Protein AF-A0A421JZJ2-F1 (afdb_monomer_lite)

Foldseek 3Di:
DDWDAAQFKIAQFDDDPNHTPDDPADVVNCVVVVRIGRDHDHPDDVCNVDVDDPPPDDD

Secondary structure (DSSP, 8-state):
-EEEE-SS-EEEE-EETTEES--S--HHHHHHTTSEES--TTT--HHHH-SS-------

Sequence (59 aa):
MLIDLGSAATDLIPSVDKQVLLEEVSDHHRLVEQTLVNTGIVHTPQTAIAKKSHLQGSG

Radius of gyration: 15.6 Å; chains: 1; bounding box: 46×27×32 Å

Structure (mmCIF, N/CA/C/O backbone):
data_AF-A0A421JZJ2-F1
#
_entry.id   AF-A0A421JZJ2-F1
#
loop_
_atom_site.group_PDB
_atom_site.id
_atom_site.type_symbol
_atom_site.label_atom_id
_atom_site.label_alt_id
_atom_site.label_comp_id
_atom_site.label_asym_id
_atom_site.label_entity_id
_atom_site.label_seq_id
_atom_site.pdbx_PDB_ins_code
_atom_site.Cartn_x
_atom_site.Cartn_y
_atom_site.Cartn_z
_atom_site.occupancy
_atom_site.B_iso_or_equiv
_atom_site.auth_seq_id
_atom_site.auth_comp_id
_atom_site.auth_asym_id
_atom_site.auth_atom_id
_atom_site.pdbx_PDB_model_num
ATOM 1 N N . MET A 1 1 ? -9.932 -7.580 7.077 1.00 88.56 1 MET A N 1
ATOM 2 C CA . MET A 1 1 ? -8.891 -6.795 6.389 1.00 88.56 1 MET A CA 1
ATOM 3 C C . MET A 1 1 ? -9.189 -6.824 4.906 1.00 88.56 1 MET A C 1
ATOM 5 O O . MET A 1 1 ? -9.323 -7.914 4.358 1.00 88.56 1 MET A O 1
ATOM 9 N N . LEU A 1 2 ? -9.345 -5.651 4.302 1.00 93.44 2 LEU A N 1
ATOM 10 C CA . LEU A 1 2 ? -9.485 -5.464 2.8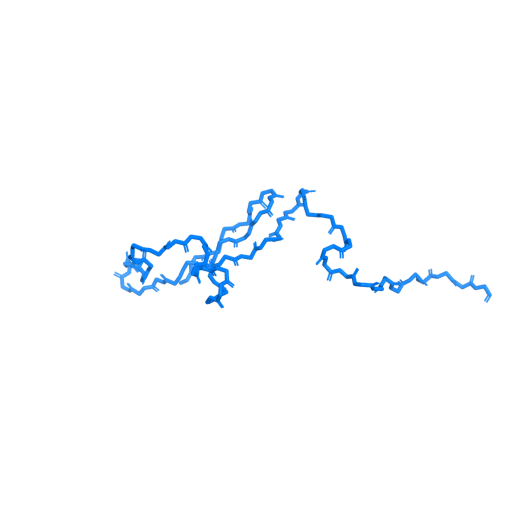61 1.00 93.44 2 LEU A CA 1
ATOM 11 C C . LEU A 1 2 ? -8.133 -5.034 2.283 1.00 93.44 2 LEU A C 1
ATOM 13 O O . LEU A 1 2 ? -7.393 -4.296 2.931 1.00 93.44 2 LEU A O 1
ATOM 17 N N . ILE A 1 3 ? -7.823 -5.528 1.087 1.00 96.38 3 ILE A N 1
ATOM 18 C CA . ILE A 1 3 ? -6.615 -5.185 0.337 1.00 96.38 3 ILE A CA 1
ATOM 19 C C . ILE A 1 3 ? -7.070 -4.711 -1.038 1.00 96.38 3 ILE A C 1
ATOM 21 O O . ILE A 1 3 ? -7.682 -5.494 -1.768 1.00 96.38 3 ILE A O 1
ATOM 25 N N . ASP A 1 4 ? -6.783 -3.455 -1.367 1.00 96.12 4 ASP A N 1
ATOM 26 C CA . ASP A 1 4 ? -7.026 -2.893 -2.695 1.00 96.12 4 ASP A CA 1
ATOM 27 C C . ASP A 1 4 ? -5.691 -2.602 -3.382 1.00 96.12 4 ASP A C 1
ATOM 29 O O . ASP A 1 4 ? -4.811 -1.957 -2.813 1.00 96.12 4 ASP A O 1
ATOM 33 N N . LEU A 1 5 ? -5.529 -3.130 -4.593 1.00 97.56 5 LE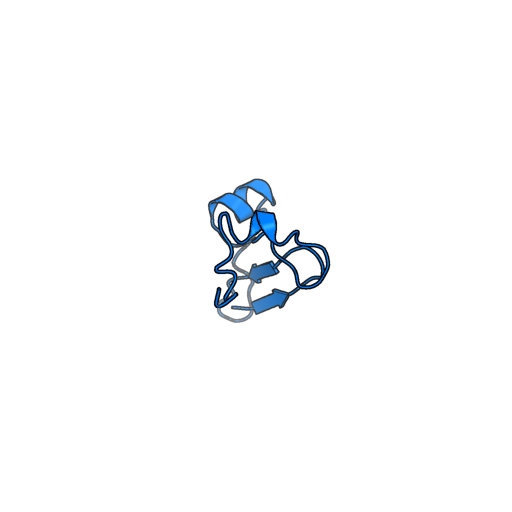U A N 1
ATOM 34 C CA . LEU A 1 5 ? -4.316 -3.004 -5.393 1.00 97.56 5 LEU A CA 1
ATOM 35 C C . LEU A 1 5 ? -4.604 -2.073 -6.566 1.00 97.56 5 LEU A C 1
ATOM 37 O O . LEU A 1 5 ? -5.055 -2.496 -7.634 1.00 97.56 5 LEU A O 1
ATOM 41 N N . GLY A 1 6 ? -4.305 -0.796 -6.369 1.00 97.44 6 GLY A N 1
ATOM 42 C CA . GLY A 1 6 ? -4.416 0.220 -7.397 1.00 97.44 6 GLY A CA 1
ATOM 43 C C . GLY A 1 6 ? -3.247 0.204 -8.381 1.00 97.44 6 GLY A C 1
ATOM 44 O O . GLY A 1 6 ? -2.229 -0.479 -8.231 1.00 97.44 6 GLY A O 1
ATOM 45 N N . SER A 1 7 ? -3.364 1.039 -9.413 1.00 97.81 7 SER A N 1
ATOM 46 C CA . SER A 1 7 ? -2.302 1.182 -10.414 1.00 97.81 7 SER A CA 1
ATOM 47 C C . SER A 1 7 ? -1.005 1.761 -9.835 1.00 97.81 7 SER A C 1
ATOM 49 O O . SER A 1 7 ? 0.066 1.439 -10.343 1.00 97.81 7 SER A O 1
ATOM 51 N N . ALA A 1 8 ? -1.083 2.581 -8.783 1.00 97.00 8 ALA A N 1
ATOM 52 C CA . ALA A 1 8 ? 0.054 3.310 -8.209 1.00 97.00 8 ALA A CA 1
ATOM 53 C C . ALA A 1 8 ? 0.301 3.038 -6.713 1.00 97.00 8 ALA A C 1
ATOM 55 O O . ALA A 1 8 ? 1.413 3.255 -6.234 1.00 97.00 8 ALA A O 1
ATOM 56 N N . ALA A 1 9 ? -0.711 2.565 -5.987 1.00 97.38 9 ALA A N 1
ATOM 57 C CA . ALA A 1 9 ? -0.654 2.347 -4.549 1.00 97.38 9 ALA A CA 1
ATOM 58 C C . ALA A 1 9 ? -1.480 1.121 -4.150 1.00 97.38 9 ALA A C 1
ATOM 60 O O . ALA A 1 9 ? -2.323 0.655 -4.917 1.00 97.38 9 ALA A O 1
ATOM 61 N N . THR A 1 10 ? -1.215 0.626 -2.947 1.00 97.94 10 THR A N 1
ATOM 62 C CA . THR A 1 10 ? -1.917 -0.483 -2.310 1.00 97.94 10 THR A CA 1
ATOM 63 C C . THR A 1 10 ? -2.478 -0.011 -0.977 1.00 97.94 10 THR A C 1
ATOM 65 O O . THR A 1 10 ? -1.719 0.442 -0.113 1.00 97.94 10 THR A O 1
ATOM 68 N N . ASP A 1 11 ? -3.785 -0.154 -0.794 1.00 96.44 11 ASP A N 1
ATOM 69 C CA . ASP A 1 11 ? -4.479 0.171 0.447 1.00 96.44 11 ASP A CA 1
ATOM 70 C C . ASP A 1 11 ? -4.659 -1.092 1.297 1.00 96.44 11 ASP A C 1
ATOM 72 O O . ASP A 1 11 ? -5.187 -2.108 0.835 1.00 96.44 11 ASP A O 1
ATOM 76 N N . LEU A 1 12 ? -4.238 -1.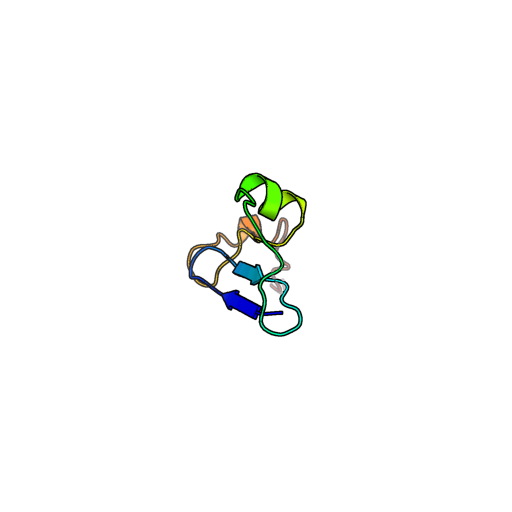024 2.562 1.00 96.06 12 LEU A N 1
ATOM 77 C CA . LEU A 1 12 ? -4.422 -2.090 3.546 1.00 96.06 12 LEU A CA 1
ATOM 78 C C . LEU A 1 12 ? -5.391 -1.593 4.616 1.00 96.06 12 LEU A C 1
ATOM 80 O O . LEU A 1 12 ? -5.018 -0.836 5.511 1.00 96.06 12 LEU A O 1
ATOM 84 N N . ILE A 1 13 ? -6.654 -2.004 4.508 1.00 93.88 13 ILE A N 1
ATOM 85 C CA . ILE A 1 13 ? -7.746 -1.472 5.327 1.00 93.88 13 ILE A CA 1
ATOM 86 C C . ILE A 1 13 ? -8.124 -2.504 6.402 1.00 93.88 13 ILE A C 1
ATOM 88 O O . ILE A 1 13 ? -8.798 -3.504 6.108 1.00 93.88 13 ILE A O 1
ATOM 92 N N . PRO A 1 14 ? -7.693 -2.315 7.663 1.00 91.56 14 PRO A N 1
ATOM 93 C CA . PRO A 1 14 ? -8.131 -3.154 8.762 1.00 91.56 14 PRO A CA 1
ATOM 94 C C . PRO A 1 14 ? -9.631 -2.967 8.996 1.00 91.56 14 PRO A C 1
ATOM 96 O O . PRO A 1 14 ? -10.172 -1.861 8.962 1.00 91.56 14 PRO A O 1
ATOM 99 N N . SER A 1 15 ? -10.307 -4.087 9.228 1.00 92.31 15 SER A N 1
ATOM 100 C CA . SER A 1 15 ? -11.745 -4.120 9.448 1.00 92.31 15 SER A CA 1
ATOM 101 C C . SER A 1 15 ? -12.087 -5.179 10.489 1.00 92.31 15 SER A C 1
ATOM 103 O O . SER A 1 15 ? -11.617 -6.317 10.362 1.00 92.31 15 SER A O 1
ATOM 105 N N . VAL A 1 16 ? -12.939 -4.839 11.451 1.00 93.06 16 VAL A N 1
ATOM 106 C CA . VAL A 1 16 ? -13.500 -5.761 12.452 1.00 93.06 16 VAL A CA 1
ATOM 107 C C . VAL A 1 16 ? -15.013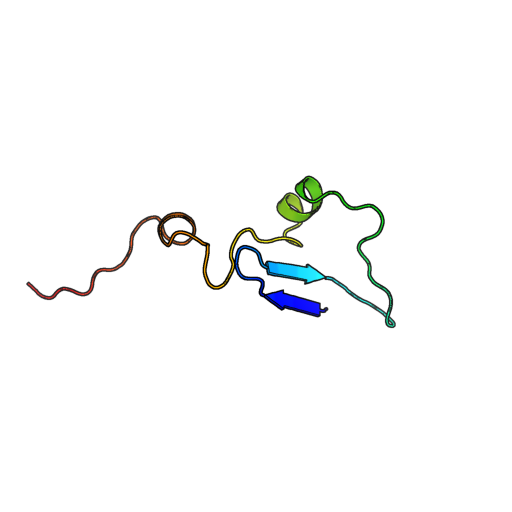 -5.585 12.474 1.00 93.06 16 VAL A C 1
ATOM 109 O O . VAL A 1 16 ? -15.493 -4.473 12.296 1.00 93.06 16 VAL A O 1
ATOM 112 N N . ASP A 1 17 ? -15.775 -6.671 12.601 1.00 92.88 17 ASP A N 1
ATOM 113 C CA . ASP A 1 17 ? -17.244 -6.621 12.694 1.00 92.88 17 ASP A CA 1
ATOM 114 C C . ASP A 1 17 ? -17.932 -5.751 11.623 1.00 92.88 17 ASP A C 1
ATOM 116 O O . ASP A 1 17 ? -18.916 -5.061 11.880 1.00 92.88 17 ASP A O 1
ATOM 120 N N . LYS A 1 18 ? -17.413 -5.812 10.385 1.00 88.50 18 LYS A N 1
ATOM 121 C CA . LYS A 1 18 ? -17.864 -5.024 9.216 1.00 88.50 18 LYS A CA 1
ATOM 122 C C . LYS A 1 18 ? -17.657 -3.506 9.338 1.00 88.50 18 LYS A C 1
ATOM 124 O O . LYS A 1 18 ? -18.184 -2.764 8.515 1.00 88.50 18 LYS A O 1
ATOM 129 N N . GLN A 1 19 ? -16.871 -3.054 10.308 1.00 90.38 19 GLN A N 1
ATOM 130 C CA . GLN A 1 19 ? -16.466 -1.663 10.483 1.00 90.38 19 GLN A CA 1
ATOM 131 C C . GLN A 1 19 ? -15.005 -1.486 10.077 1.00 90.38 19 GLN A C 1
ATOM 133 O O . GLN A 1 19 ? -14.171 -2.369 10.294 1.00 90.38 19 GLN A O 1
ATOM 138 N N . VAL A 1 20 ? -14.704 -0.348 9.457 1.00 91.69 20 VAL A N 1
ATOM 139 C CA . VAL A 1 20 ? -13.337 0.063 9.129 1.00 91.69 20 VAL A CA 1
ATOM 140 C C . VAL A 1 20 ? -12.709 0.669 10.380 1.00 91.69 20 VAL A C 1
ATOM 142 O O . VAL A 1 20 ? -13.341 1.470 11.053 1.00 91.69 20 VAL A O 1
ATOM 145 N N . LEU A 1 21 ? -11.471 0.282 10.689 1.00 86.94 21 LEU A N 1
ATOM 146 C CA . LEU A 1 21 ? -10.754 0.765 11.879 1.00 86.94 21 LEU A CA 1
ATOM 147 C C . LEU A 1 21 ? -9.925 2.039 11.627 1.00 86.94 21 LEU A C 1
ATOM 149 O O . LEU A 1 21 ? -9.257 2.530 12.530 1.00 86.94 21 LEU A O 1
ATOM 153 N N . LEU A 1 22 ? -9.945 2.553 10.396 1.00 77.75 22 LEU A N 1
ATOM 154 C CA . LEU A 1 22 ? -9.257 3.772 9.971 1.00 77.75 22 LEU A CA 1
ATOM 155 C C . LEU A 1 22 ? -10.242 4.952 9.972 1.00 77.75 22 LEU A C 1
ATOM 157 O O . LEU A 1 22 ? -10.804 5.281 8.930 1.00 77.75 22 LEU A O 1
ATOM 161 N N . GLU A 1 23 ? -10.465 5.580 11.125 1.00 74.81 23 GLU A N 1
ATOM 162 C CA . GLU A 1 23 ? -11.218 6.842 11.209 1.00 74.81 23 GLU A CA 1
ATOM 163 C C . GLU A 1 23 ? -10.255 8.044 11.199 1.00 74.81 23 GLU A C 1
ATOM 165 O O . GLU A 1 23 ? -9.288 8.068 11.956 1.00 74.81 23 GLU A O 1
ATOM 170 N N . GLU A 1 24 ? -10.513 9.037 10.334 1.00 64.75 24 GLU A N 1
ATOM 171 C CA . GLU A 1 24 ? -9.799 10.333 10.280 1.00 64.75 24 GLU A CA 1
ATOM 172 C C . GLU A 1 24 ? -8.265 10.246 10.083 1.00 64.75 24 GLU A C 1
ATOM 174 O O . GLU A 1 24 ? -7.492 11.085 10.552 1.00 64.75 24 GLU A O 1
ATOM 179 N N . VAL A 1 25 ? -7.795 9.225 9.360 1.00 84.00 25 VAL A N 1
ATOM 180 C CA . VAL A 1 25 ? -6.362 8.955 9.187 1.00 84.00 25 VAL A CA 1
ATOM 181 C C . VAL A 1 25 ? -5.829 9.560 7.885 1.00 84.00 25 VAL A C 1
ATOM 183 O O . VAL A 1 25 ? -6.189 9.124 6.794 1.00 84.00 25 VAL A O 1
ATOM 186 N N . SER A 1 26 ? -4.926 10.542 7.980 1.00 94.31 26 SER A N 1
ATOM 187 C CA . SER A 1 26 ? -4.253 11.112 6.798 1.00 94.31 26 SER A CA 1
ATOM 188 C C . SER A 1 26 ? -3.357 10.091 6.089 1.00 94.31 26 SER A C 1
ATOM 190 O O . SER A 1 26 ? -2.760 9.232 6.738 1.00 94.31 26 SER A O 1
ATOM 192 N N . ASP A 1 27 ? -3.155 10.238 4.777 1.00 94.75 27 ASP A N 1
ATOM 193 C CA . ASP A 1 27 ? -2.245 9.368 4.013 1.00 94.75 27 ASP A CA 1
ATOM 194 C C . ASP A 1 27 ? -0.821 9.347 4.579 1.00 94.75 27 ASP A C 1
ATOM 196 O O . ASP A 1 27 ? -0.166 8.308 4.569 1.00 94.75 27 ASP A O 1
ATOM 200 N N . HIS A 1 28 ? -0.349 10.465 5.143 1.00 95.19 28 HIS A N 1
ATOM 201 C CA . HIS A 1 28 ? 0.943 10.504 5.827 1.00 95.19 28 HIS A CA 1
ATOM 202 C C . HIS A 1 28 ? 0.994 9.517 6.997 1.00 95.19 28 HIS A C 1
ATOM 204 O O . HIS A 1 28 ? 1.931 8.728 7.101 1.00 95.19 28 HIS A O 1
ATOM 210 N N . HIS A 1 29 ? -0.030 9.528 7.849 1.00 93.62 29 HIS A N 1
ATOM 211 C CA . HIS A 1 29 ? -0.123 8.584 8.957 1.00 93.62 29 HIS A CA 1
ATOM 212 C C . HIS A 1 29 ? -0.281 7.147 8.447 1.00 93.62 29 HIS A C 1
ATOM 214 O O . HIS A 1 29 ? 0.371 6.241 8.955 1.00 93.62 29 HIS A O 1
ATOM 220 N N . ARG A 1 30 ? -1.063 6.930 7.384 1.00 94.75 30 ARG A N 1
ATOM 221 C CA . ARG A 1 30 ? -1.233 5.600 6.781 1.00 94.75 30 ARG A CA 1
ATOM 222 C C . ARG A 1 30 ? 0.064 5.030 6.203 1.00 94.75 30 ARG A C 1
ATOM 224 O O . ARG A 1 30 ? 0.271 3.823 6.273 1.00 94.75 30 ARG A O 1
ATOM 231 N N . LEU A 1 31 ? 0.947 5.875 5.670 1.00 95.25 31 LEU A N 1
ATOM 232 C CA . LEU A 1 31 ? 2.288 5.470 5.233 1.00 95.25 31 LEU A CA 1
ATOM 233 C C . LEU A 1 31 ? 3.175 5.064 6.417 1.00 95.25 31 LEU A C 1
ATOM 235 O O . LEU A 1 31 ? 3.908 4.082 6.311 1.00 95.25 31 LEU A O 1
ATOM 239 N N . VAL A 1 32 ? 3.106 5.798 7.534 1.00 94.62 32 VAL A N 1
ATOM 240 C CA . VAL A 1 32 ? 3.863 5.489 8.762 1.00 94.62 32 VAL A CA 1
ATOM 241 C C . VAL A 1 32 ? 3.391 4.168 9.375 1.00 94.62 32 VAL A C 1
ATOM 243 O O . VAL A 1 32 ? 4.216 3.305 9.663 1.00 94.62 32 VAL A O 1
ATOM 246 N N . GLU A 1 33 ? 2.077 3.975 9.484 1.00 93.19 33 GLU A N 1
ATOM 247 C CA . GLU A 1 33 ? 1.454 2.763 10.041 1.00 93.19 33 GLU A CA 1
ATOM 248 C C . GLU A 1 33 ? 1.345 1.606 9.034 1.00 93.19 33 GLU A C 1
ATOM 250 O O . GLU A 1 33 ? 0.750 0.570 9.324 1.00 93.19 33 GLU A O 1
ATOM 255 N N . GLN A 1 34 ? 1.892 1.774 7.827 1.00 93.81 34 GLN A N 1
ATOM 256 C CA . GLN A 1 34 ? 1.885 0.767 6.761 1.00 93.81 34 GLN A CA 1
ATOM 257 C C . GLN A 1 34 ? 0.477 0.286 6.354 1.00 93.81 34 GLN A C 1
ATOM 259 O O . GLN A 1 34 ? 0.310 -0.837 5.885 1.00 93.81 34 GLN A O 1
ATOM 264 N N . THR A 1 35 ? -0.537 1.145 6.484 1.00 95.06 35 THR A N 1
ATOM 265 C CA . THR A 1 35 ? -1.901 0.926 5.960 1.00 95.06 35 THR A CA 1
ATOM 266 C C . THR A 1 35 ? -2.114 1.543 4.568 1.00 95.06 35 THR A C 1
ATOM 268 O O . THR A 1 35 ? -3.177 1.401 3.953 1.00 95.06 35 THR A O 1
ATOM 271 N N . LEU A 1 36 ? -1.079 2.206 4.048 1.00 96.50 36 LEU A N 1
ATOM 272 C CA . LEU A 1 36 ? -0.908 2.626 2.662 1.00 96.50 36 LEU A CA 1
ATOM 273 C C . LEU A 1 36 ? 0.515 2.263 2.222 1.00 96.50 36 LEU A C 1
ATOM 275 O O . LEU A 1 36 ? 1.485 2.597 2.903 1.00 96.50 36 LEU A O 1
ATOM 279 N N . VAL A 1 37 ? 0.648 1.606 1.073 1.00 96.75 37 VAL A N 1
ATOM 280 C CA . VAL A 1 37 ? 1.942 1.302 0.453 1.00 96.75 37 VAL A CA 1
ATOM 281 C C . VAL A 1 37 ? 1.983 1.960 -0.921 1.00 96.75 37 VAL A C 1
ATOM 283 O O . VAL A 1 37 ? 1.132 1.692 -1.764 1.00 96.75 37 VAL A O 1
ATOM 286 N N . ASN A 1 38 ? 3.003 2.781 -1.187 1.00 95.75 38 ASN A N 1
ATOM 287 C CA . ASN A 1 38 ? 3.219 3.428 -2.492 1.00 95.75 38 ASN A CA 1
ATOM 288 C C . ASN A 1 38 ? 3.810 2.450 -3.519 1.00 95.75 38 ASN A C 1
ATOM 290 O O . ASN A 1 38 ? 4.882 2.653 -4.091 1.00 95.75 38 ASN A O 1
ATOM 294 N N . THR A 1 39 ? 3.129 1.327 -3.701 1.00 95.94 39 THR A N 1
ATOM 295 C CA . THR A 1 39 ? 3.401 0.333 -4.728 1.00 95.94 39 THR A CA 1
ATOM 296 C C . THR A 1 39 ? 2.071 -0.111 -5.307 1.00 95.94 39 THR A C 1
ATOM 298 O O . THR A 1 39 ? 1.177 -0.528 -4.578 1.00 95.94 39 THR A O 1
ATOM 301 N N . GLY A 1 40 ? 1.947 -0.004 -6.619 1.00 95.69 40 GLY A N 1
ATOM 302 C CA . GLY A 1 40 ? 0.810 -0.434 -7.403 1.00 95.69 40 GLY A CA 1
ATOM 303 C C . GLY A 1 40 ? 1.275 -1.177 -8.646 1.00 95.69 40 GLY A C 1
ATOM 304 O O . GLY A 1 40 ? 2.467 -1.278 -8.944 1.00 95.69 40 GLY A O 1
ATOM 305 N N . ILE A 1 41 ? 0.308 -1.727 -9.368 1.00 95.94 41 ILE A N 1
ATOM 306 C CA . ILE A 1 41 ? 0.580 -2.730 -10.403 1.00 95.94 41 ILE A CA 1
ATOM 307 C C . ILE A 1 41 ? 1.138 -2.161 -11.719 1.00 95.94 41 ILE A C 1
ATOM 309 O O . ILE A 1 41 ? 1.703 -2.920 -12.502 1.00 95.94 41 ILE A O 1
ATOM 313 N N . VAL A 1 42 ? 0.986 -0.857 -11.989 1.00 96.88 42 VAL A N 1
ATOM 314 C CA . VAL A 1 42 ? 1.389 -0.241 -13.273 1.00 96.88 42 VAL A CA 1
ATOM 315 C C . VAL A 1 42 ? 2.420 0.868 -13.087 1.00 96.88 42 VAL A C 1
ATOM 317 O O . VAL A 1 42 ? 3.448 0.885 -13.757 1.00 96.88 42 VAL A O 1
ATOM 320 N N . HIS A 1 43 ? 2.145 1.820 -12.201 1.00 97.25 43 HIS A N 1
ATOM 321 C CA . HIS A 1 43 ? 2.852 3.099 -12.148 1.00 97.25 43 HIS A CA 1
ATOM 322 C C . HIS A 1 43 ? 3.995 3.131 -11.131 1.00 97.25 43 HIS A C 1
ATOM 324 O O . HIS A 1 43 ? 4.570 4.192 -10.899 1.00 97.25 43 HIS A O 1
ATOM 330 N N . THR A 1 44 ? 4.350 1.996 -10.524 1.00 95.88 44 THR A N 1
ATOM 331 C CA . THR A 1 44 ? 5.480 1.929 -9.594 1.00 95.88 44 THR A CA 1
ATOM 332 C C . THR A 1 44 ? 6.782 1.656 -10.339 1.00 95.88 44 THR A C 1
ATOM 334 O O . THR A 1 44 ? 6.939 0.585 -10.932 1.00 95.88 44 THR A O 1
ATOM 337 N N . PRO A 1 45 ? 7.758 2.582 -10.294 1.00 93.38 45 PRO A N 1
ATOM 338 C CA . PRO A 1 45 ? 9.069 2.335 -10.871 1.00 93.38 45 PRO A CA 1
ATOM 339 C C . PRO A 1 45 ? 9.734 1.138 -10.187 1.00 93.38 45 PRO A C 1
ATOM 341 O O . PRO A 1 45 ? 9.764 1.060 -8.960 1.00 93.38 45 PRO A O 1
ATOM 344 N N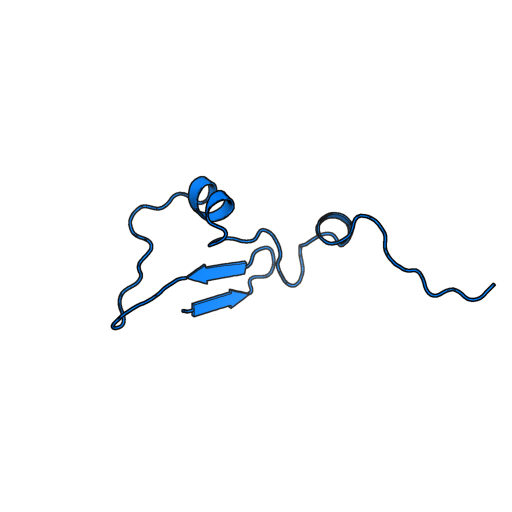 . GLN A 1 46 ? 10.348 0.238 -10.958 1.00 89.62 46 GLN A N 1
ATOM 345 C CA . GLN A 1 46 ? 11.046 -0.927 -10.393 1.00 89.62 46 GLN A CA 1
ATOM 346 C C . GLN A 1 46 ? 12.144 -0.535 -9.390 1.00 89.62 46 GLN A C 1
ATOM 348 O O . GLN A 1 46 ? 12.375 -1.238 -8.409 1.00 89.62 46 GLN A O 1
ATOM 353 N N . THR A 1 47 ? 12.781 0.620 -9.592 1.00 91.06 47 THR A N 1
ATOM 354 C CA . THR A 1 47 ? 13.794 1.182 -8.687 1.00 91.06 47 THR A CA 1
ATOM 355 C C . THR A 1 47 ? 13.242 1.579 -7.317 1.00 91.06 47 THR A C 1
ATOM 357 O O . THR A 1 47 ? 14.003 1.605 -6.351 1.00 91.06 47 THR A O 1
ATOM 360 N N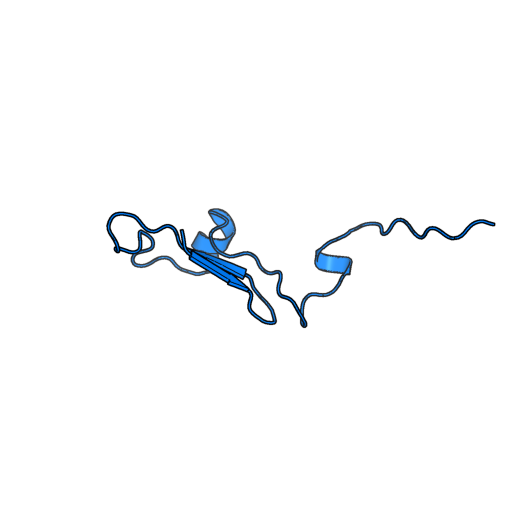 . ALA A 1 48 ? 11.938 1.860 -7.204 1.00 90.81 48 ALA A N 1
ATOM 361 C CA . ALA A 1 48 ? 11.278 2.111 -5.923 1.00 90.81 48 ALA A CA 1
ATOM 362 C C . ALA A 1 48 ? 11.088 0.819 -5.108 1.00 90.81 48 ALA A C 1
ATOM 364 O O . ALA A 1 48 ? 11.010 0.876 -3.884 1.00 90.81 48 ALA A O 1
ATOM 365 N N . ILE A 1 49 ? 11.057 -0.340 -5.778 1.00 88.44 49 ILE A N 1
ATOM 366 C CA . ILE A 1 49 ? 10.854 -1.660 -5.161 1.00 88.44 49 ILE A CA 1
ATOM 367 C C . ILE A 1 49 ? 12.200 -2.333 -4.854 1.00 88.44 49 ILE A C 1
ATOM 369 O O . ILE A 1 49 ? 12.364 -2.954 -3.805 1.00 88.44 49 ILE A O 1
ATOM 373 N N . ALA A 1 50 ? 13.189 -2.205 -5.745 1.00 84.44 50 ALA A N 1
ATOM 374 C CA . ALA A 1 50 ? 14.477 -2.880 -5.611 1.00 84.44 50 ALA A CA 1
ATOM 375 C C . ALA A 1 50 ? 15.665 -1.946 -5.889 1.00 84.44 50 ALA A C 1
ATOM 377 O O . ALA A 1 50 ? 15.780 -1.355 -6.959 1.00 84.44 50 ALA A O 1
ATOM 378 N N . LYS A 1 51 ? 16.615 -1.887 -4.941 1.00 73.62 51 LYS A N 1
ATOM 379 C CA . LYS A 1 51 ? 17.883 -1.137 -5.089 1.00 73.62 51 LYS A CA 1
ATOM 380 C C . LYS A 1 51 ? 18.912 -1.837 -5.985 1.00 73.62 51 LYS A C 1
ATOM 382 O O . LYS A 1 51 ? 19.773 -1.179 -6.557 1.00 73.62 51 LYS A O 1
ATOM 387 N N . LYS A 1 52 ? 18.853 -3.168 -6.074 1.00 73.50 52 LYS A N 1
ATOM 388 C CA . LYS A 1 52 ? 19.660 -4.001 -6.974 1.00 73.50 52 LYS A CA 1
ATOM 389 C C . LYS A 1 52 ? 18.769 -5.114 -7.504 1.00 73.50 52 LYS A C 1
ATOM 391 O O . LYS A 1 52 ? 18.234 -5.890 -6.714 1.00 73.50 52 LYS A O 1
ATOM 396 N N . SER A 1 53 ? 18.613 -5.195 -8.819 1.00 69.12 53 SER A N 1
ATOM 397 C CA . SER A 1 53 ? 18.014 -6.361 -9.458 1.00 69.12 53 SER A CA 1
ATOM 398 C C . SER A 1 53 ? 19.089 -7.430 -9.641 1.00 69.12 53 SER A C 1
ATOM 400 O O . SER A 1 53 ? 20.218 -7.141 -10.038 1.00 69.12 53 SER A O 1
ATOM 402 N N . HIS A 1 54 ? 18.753 -8.681 -9.327 1.00 70.44 54 HIS A N 1
ATOM 403 C CA . HIS A 1 54 ? 19.581 -9.809 -9.733 1.00 70.44 54 HIS A CA 1
ATOM 404 C C . HIS A 1 54 ? 19.345 -10.026 -11.226 1.00 70.44 54 HIS A C 1
ATOM 406 O O . HIS A 1 54 ? 18.391 -10.689 -11.624 1.00 70.44 54 HIS A O 1
ATOM 412 N N . LEU A 1 55 ? 20.190 -9.419 -12.056 1.00 71.25 55 LEU A N 1
ATOM 413 C CA . LEU A 1 55 ? 20.270 -9.768 -13.466 1.00 71.25 55 LEU A CA 1
ATOM 414 C C . LEU A 1 55 ? 20.895 -11.163 -13.549 1.00 71.25 55 LEU A C 1
ATOM 416 O O . LEU A 1 55 ? 22.103 -11.312 -13.387 1.00 71.25 55 LEU A O 1
ATOM 420 N N . GLN A 1 56 ? 20.079 -12.194 -13.773 1.00 65.19 56 GLN A N 1
ATOM 421 C CA . GLN A 1 56 ? 20.598 -13.482 -14.230 1.00 65.19 56 GLN A CA 1
ATOM 422 C C . GLN A 1 56 ? 21.001 -13.334 -15.699 1.00 65.19 56 GLN A C 1
ATOM 424 O O . GLN A 1 56 ? 20.227 -13.604 -16.612 1.00 65.19 56 GLN A O 1
ATOM 429 N N . GLY A 1 57 ? 22.218 -12.839 -15.904 1.00 62.69 57 GLY A N 1
ATOM 430 C CA . GLY A 1 57 ? 22.956 -12.944 -17.151 1.00 62.69 57 GLY A CA 1
ATOM 431 C C . GLY A 1 57 ? 24.197 -13.773 -16.874 1.00 62.69 57 GLY A C 1
ATOM 432 O O . GLY A 1 57 ? 25.142 -13.285 -16.265 1.00 62.69 57 GLY A O 1
ATOM 433 N N . SER A 1 58 ? 24.163 -15.040 -17.270 1.00 56.44 58 SER A N 1
ATOM 434 C CA . SER A 1 58 ? 25.351 -15.876 -17.407 1.00 56.44 58 SER A CA 1
ATOM 435 C C . SER A 1 58 ? 26.305 -15.239 -18.419 1.00 56.44 58 SER A C 1
ATOM 437 O O . SER A 1 58 ? 25.924 -15.054 -19.578 1.00 56.44 58 SER A O 1
ATOM 439 N N . GLY A 1 59 ? 27.518 -14.928 -17.971 1.00 44.44 59 GLY A N 1
ATOM 440 C CA . GLY A 1 59 ? 28.674 -14.554 -18.780 1.00 44.44 59 GLY A CA 1
ATOM 441 C C . GLY A 1 59 ? 29.923 -15.145 -18.156 1.00 44.44 59 GLY A C 1
ATOM 442 O O . GLY A 1 59 ? 30.046 -15.019 -16.917 1.00 44.44 59 GLY A O 1
#

pLDDT: mean 88.31, std 11.88, range [44.44, 97.94]